Protein AF-A0AAV5CT15-F1 (afdb_monomer_lite)

Secondary structure (DSSP, 8-state):
-HHHHHHHHHHHHHSSS---TTTT-S-HHHHTS-GGGT---PPPHHHHHHHHHHTT-

Organism: NCBI:txid191504

Foldseek 3Di:
DVLVVLQVQCCVQPVDSDDDDPSNPDPVVQQCDDVVVPHVVDPDVVVVVVVVVVVVD

Radius of gyration: 12.85 Å; chains: 1; bounding box: 36×15×30 Å

Sequence (57 aa):
MRAIEKFRKAFIWTGTDAVSGGKYLVAWRKACRPSNIGGLEILDLNILGYALRLCWE

pLDDT: mean 75.45, std 8.27, range [53.81, 86.06]

Structure (mmCIF, N/CA/C/O backbone):
data_AF-A0AAV5CT15-F1
#
_entry.id   AF-A0AAV5CT15-F1
#
loop_
_atom_site.group_PDB
_atom_site.id
_atom_site.type_symbol
_atom_site.label_atom_id
_atom_site.label_alt_id
_atom_site.label_comp_id
_atom_site.label_asym_id
_atom_site.label_entity_id
_atom_site.label_seq_id
_atom_site.pdbx_PDB_ins_code
_atom_site.Cartn_x
_atom_site.Cartn_y
_atom_site.Cartn_z
_atom_site.occupancy
_atom_site.B_iso_or_equiv
_atom_site.auth_seq_id
_atom_site.auth_comp_id
_atom_site.auth_asym_id
_atom_site.auth_atom_id
_atom_site.pdbx_PDB_model_num
ATOM 1 N N . MET A 1 1 ? 8.003 -3.434 5.869 1.00 66.19 1 MET A N 1
ATOM 2 C CA . MET A 1 1 ? 7.001 -2.944 4.887 1.00 66.19 1 MET A CA 1
ATOM 3 C C . MET A 1 1 ? 5.566 -3.363 5.204 1.00 66.19 1 MET A C 1
ATOM 5 O O . MET A 1 1 ? 4.713 -2.488 5.214 1.00 66.19 1 MET A O 1
ATOM 9 N N . ARG A 1 2 ? 5.278 -4.636 5.536 1.00 71.88 2 ARG A N 1
ATOM 10 C CA . ARG A 1 2 ? 3.892 -5.112 5.772 1.00 71.88 2 ARG A CA 1
ATOM 11 C C . ARG A 1 2 ? 3.111 -4.354 6.861 1.00 71.88 2 ARG A C 1
ATOM 13 O O . ARG A 1 2 ? 1.923 -4.113 6.685 1.00 71.88 2 ARG A O 1
ATOM 20 N N . ALA A 1 3 ? 3.763 -3.946 7.953 1.00 78.94 3 ALA A N 1
ATOM 21 C CA . ALA A 1 3 ? 3.121 -3.156 9.012 1.00 78.94 3 ALA A CA 1
ATOM 22 C C . ALA A 1 3 ? 2.687 -1.759 8.524 1.00 78.94 3 ALA A C 1
ATOM 24 O O . ALA A 1 3 ? 1.559 -1.348 8.766 1.00 78.94 3 ALA A O 1
ATOM 25 N N . ILE A 1 4 ? 3.546 -1.073 7.762 1.00 79.31 4 ILE A N 1
ATOM 26 C CA . ILE A 1 4 ? 3.260 0.254 7.187 1.00 79.31 4 ILE A CA 1
ATOM 27 C C . ILE A 1 4 ? 2.115 0.170 6.175 1.00 79.31 4 ILE A C 1
ATOM 29 O O . ILE A 1 4 ? 1.224 1.014 6.180 1.00 79.31 4 ILE A O 1
ATOM 33 N N . GLU A 1 5 ? 2.093 -0.870 5.338 1.00 78.19 5 GLU A N 1
ATOM 34 C CA . GLU A 1 5 ? 0.962 -1.110 4.439 1.00 78.19 5 GLU A CA 1
ATOM 35 C C . GLU A 1 5 ? -0.343 -1.343 5.202 1.00 78.19 5 GLU A C 1
ATOM 37 O O . GLU A 1 5 ? -1.383 -0.840 4.787 1.00 78.19 5 GLU A O 1
ATOM 42 N N . LYS A 1 6 ? -0.303 -2.068 6.325 1.00 77.62 6 LYS A N 1
ATOM 43 C CA . LYS A 1 6 ? -1.482 -2.288 7.169 1.00 77.62 6 LYS A CA 1
ATOM 44 C C . LYS A 1 6 ? -2.011 -0.972 7.748 1.00 77.62 6 LYS A C 1
ATOM 46 O O . LYS A 1 6 ? -3.207 -0.726 7.636 1.00 77.62 6 LYS A O 1
ATOM 51 N N . PHE A 1 7 ? -1.136 -0.119 8.283 1.00 78.50 7 PHE A N 1
ATOM 52 C CA . PHE A 1 7 ? -1.519 1.205 8.787 1.00 78.50 7 PHE A CA 1
ATOM 53 C C . PHE A 1 7 ? -2.064 2.115 7.686 1.00 78.50 7 PHE A C 1
ATOM 55 O O . PHE A 1 7 ? -3.113 2.720 7.862 1.00 78.50 7 PHE A O 1
ATOM 62 N N . ARG A 1 8 ? -1.415 2.170 6.516 1.00 78.75 8 ARG A N 1
ATOM 63 C CA . ARG A 1 8 ? -1.913 2.952 5.371 1.00 78.75 8 ARG A CA 1
ATOM 64 C C . ARG A 1 8 ? -3.292 2.492 4.915 1.00 78.75 8 ARG A C 1
ATOM 66 O O . ARG A 1 8 ? -4.167 3.319 4.689 1.00 78.75 8 ARG A O 1
ATOM 73 N N . LYS A 1 9 ? -3.491 1.178 4.793 1.00 78.69 9 LYS A N 1
ATOM 74 C CA . LYS A 1 9 ? -4.789 0.588 4.439 1.00 78.69 9 LYS A CA 1
ATOM 75 C C . LYS A 1 9 ? -5.852 0.941 5.477 1.00 78.69 9 LYS A C 1
ATOM 77 O O . LYS A 1 9 ? -6.953 1.320 5.099 1.00 78.69 9 LYS A O 1
ATOM 82 N N . ALA A 1 10 ? -5.515 0.849 6.763 1.00 79.81 10 ALA A N 1
ATOM 83 C CA . ALA A 1 10 ? -6.410 1.216 7.855 1.00 79.81 10 ALA A CA 1
ATOM 84 C C . ALA A 1 10 ? -6.801 2.700 7.809 1.00 79.81 10 ALA A C 1
ATOM 86 O O . ALA A 1 10 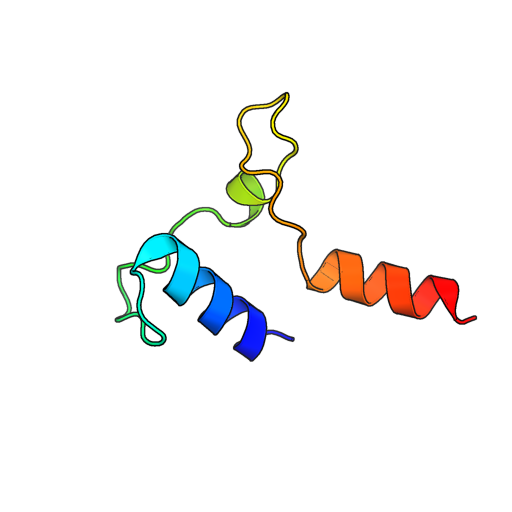? -7.989 3.021 7.828 1.00 79.81 10 ALA A O 1
ATOM 87 N N . PHE A 1 11 ? -5.814 3.575 7.627 1.00 81.12 11 PHE A N 1
ATOM 88 C CA . PHE A 1 11 ? -6.007 5.016 7.552 1.00 81.12 11 PHE A CA 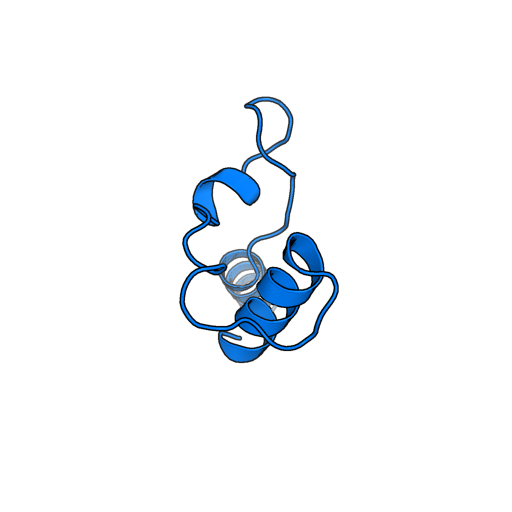1
ATOM 89 C C . PHE A 1 11 ? -6.894 5.421 6.370 1.00 81.12 11 PHE A C 1
ATOM 91 O O . PHE A 1 11 ? -7.873 6.133 6.560 1.00 81.12 11 PHE A O 1
ATOM 98 N N . ILE A 1 12 ? -6.607 4.917 5.165 1.00 77.69 12 ILE A N 1
ATOM 99 C CA . ILE A 1 12 ? -7.359 5.272 3.949 1.00 77.69 12 ILE A CA 1
ATOM 100 C C . ILE A 1 12 ? -8.825 4.834 4.036 1.00 77.69 12 ILE A C 1
ATOM 102 O O . ILE A 1 12 ? -9.703 5.551 3.569 1.00 77.69 12 ILE A O 1
ATOM 106 N N . TRP A 1 13 ? -9.102 3.666 4.622 1.00 75.62 13 TRP A N 1
ATOM 107 C CA . TRP A 1 13 ? -10.443 3.073 4.575 1.00 75.62 13 TRP A CA 1
ATOM 108 C C . TRP A 1 13 ? -11.286 3.281 5.829 1.00 75.62 13 TRP A C 1
ATOM 110 O O . TRP A 1 13 ? -12.508 3.226 5.752 1.00 75.62 13 TRP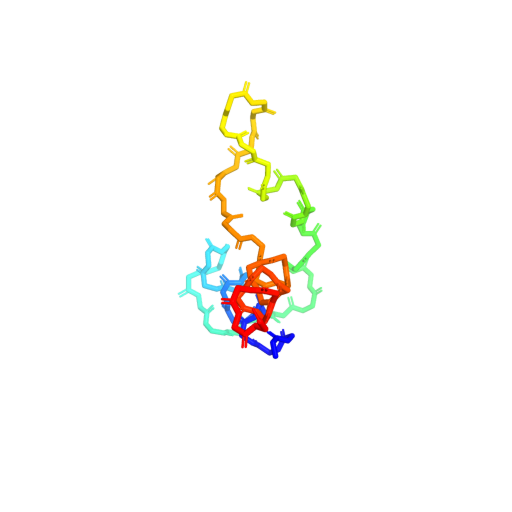 A O 1
ATOM 120 N N . THR A 1 14 ? -10.664 3.469 6.991 1.00 76.50 14 THR A N 1
ATOM 121 C CA . THR A 1 14 ? -11.382 3.607 8.270 1.00 76.50 14 THR A CA 1
ATOM 122 C C . THR A 1 14 ? -11.104 4.953 8.942 1.00 76.50 14 THR A C 1
ATOM 124 O O . THR A 1 14 ? -11.788 5.294 9.901 1.00 76.50 14 THR A O 1
ATOM 127 N N . GLY A 1 15 ? -10.131 5.736 8.454 1.00 74.00 15 GLY A N 1
ATOM 128 C CA . GLY A 1 15 ? -9.691 6.973 9.109 1.00 74.00 15 GLY A CA 1
ATOM 129 C C . GLY A 1 15 ? -8.972 6.733 10.440 1.00 74.00 15 GLY A C 1
ATOM 130 O O . GLY A 1 15 ? -8.688 7.680 11.165 1.00 74.00 15 GLY A O 1
ATOM 131 N N . THR A 1 16 ? -8.683 5.472 10.771 1.00 73.25 16 THR A N 1
ATOM 132 C CA . THR A 1 16 ? -8.079 5.039 12.034 1.00 73.25 16 THR A CA 1
ATOM 133 C C . THR A 1 16 ? -6.835 4.200 11.773 1.00 73.25 16 THR A C 1
ATOM 135 O O . THR A 1 16 ? -6.657 3.612 10.708 1.00 73.25 16 THR A O 1
ATOM 138 N N . ASP A 1 17 ? -5.959 4.128 12.764 1.00 68.31 17 ASP A N 1
ATOM 139 C CA . ASP A 1 17 ? -4.731 3.334 12.752 1.00 68.31 17 ASP A CA 1
ATOM 140 C C . ASP A 1 17 ? -4.992 1.828 12.952 1.00 68.31 17 ASP A C 1
ATOM 142 O O . ASP A 1 17 ? -4.194 0.986 12.532 1.00 68.31 17 ASP A O 1
ATOM 146 N N . ALA A 1 18 ? -6.145 1.476 13.526 1.00 63.56 18 ALA A N 1
ATOM 147 C CA . ALA A 1 18 ? -6.574 0.103 13.756 1.00 63.56 18 ALA A CA 1
ATOM 148 C C . ALA A 1 18 ? -7.747 -0.313 12.852 1.00 63.56 18 ALA A C 1
ATOM 150 O O . ALA A 1 18 ? -8.737 0.403 12.702 1.00 63.56 18 ALA A O 1
ATOM 151 N N . VAL A 1 19 ? -7.658 -1.528 12.301 1.00 61.22 19 VAL A N 1
ATOM 152 C CA . VAL A 1 19 ? -8.745 -2.209 11.582 1.00 61.22 19 VAL A CA 1
ATOM 153 C C . VAL A 1 19 ? -9.037 -3.543 12.264 1.00 61.22 19 VAL A C 1
ATOM 155 O O . VAL A 1 19 ? -8.158 -4.402 12.359 1.00 61.22 19 VAL A O 1
ATOM 158 N N . SER A 1 20 ? -10.281 -3.724 12.716 1.00 59.34 20 SER A N 1
ATOM 159 C CA . SER A 1 20 ? -10.821 -5.012 13.158 1.00 59.34 20 SER A CA 1
ATOM 160 C C . SER A 1 20 ? -11.158 -5.891 11.944 1.00 59.34 20 SER A C 1
ATOM 162 O O . SER A 1 20 ? -11.536 -5.391 10.883 1.00 59.34 20 SER A O 1
ATOM 164 N N . GLY A 1 21 ? -10.971 -7.207 12.088 1.00 54.34 21 GLY A N 1
ATOM 165 C CA . GLY A 1 21 ? -10.685 -8.190 11.025 1.00 54.34 21 GLY A CA 1
ATOM 166 C C . GLY A 1 21 ? -11.562 -8.231 9.761 1.00 54.34 21 GLY A C 1
ATOM 167 O O . GLY A 1 21 ? -11.140 -8.835 8.781 1.00 54.34 21 GLY A O 1
ATOM 168 N N . GLY A 1 22 ? -12.730 -7.583 9.733 1.00 60.66 22 GLY A N 1
ATOM 169 C CA . GLY A 1 22 ? -13.624 -7.549 8.569 1.00 60.66 22 GLY A CA 1
ATOM 170 C C . GLY A 1 22 ? -13.369 -6.415 7.565 1.00 60.66 22 GLY A C 1
ATOM 171 O O . GLY A 1 22 ? -13.631 -6.590 6.379 1.00 60.66 22 GLY A O 1
ATOM 172 N N . LYS A 1 23 ? -12.822 -5.262 7.983 1.00 56.81 23 LYS A N 1
ATOM 173 C CA . LYS A 1 23 ? -12.718 -4.070 7.104 1.00 56.81 23 LYS A CA 1
ATOM 174 C C . LYS A 1 23 ? -11.506 -4.083 6.152 1.00 56.81 23 LYS A C 1
ATOM 176 O O . LYS A 1 23 ? -11.361 -3.193 5.324 1.00 56.81 23 LYS A O 1
ATOM 181 N N . TYR A 1 24 ? -10.631 -5.089 6.256 1.00 62.72 24 TYR A N 1
ATOM 182 C CA . TYR A 1 24 ? -9.374 -5.195 5.493 1.00 62.72 24 TYR A CA 1
ATOM 183 C C . TYR A 1 24 ? -9.504 -5.949 4.153 1.00 62.72 24 TYR A C 1
ATOM 185 O O . TYR A 1 24 ? -8.557 -5.984 3.371 1.00 62.72 24 TYR A O 1
ATOM 193 N N . LEU A 1 25 ? -10.661 -6.540 3.841 1.00 61.62 25 LEU A N 1
ATOM 194 C CA . LEU A 1 25 ? -10.855 -7.363 2.635 1.00 61.62 25 LEU A CA 1
ATOM 195 C C . LEU A 1 25 ? -11.081 -6.547 1.348 1.00 61.62 25 LEU A C 1
ATOM 197 O O . LEU A 1 25 ? -11.654 -7.042 0.379 1.00 61.62 25 LEU A O 1
ATOM 201 N N . VAL A 1 26 ? -10.625 -5.296 1.306 1.00 65.00 26 VAL A N 1
ATOM 202 C CA . VAL A 1 26 ? -10.653 -4.512 0.071 1.00 65.00 26 VAL A CA 1
ATOM 203 C C . VAL A 1 26 ? -9.512 -4.982 -0.826 1.00 65.00 26 VAL A C 1
ATOM 205 O O . VAL A 1 26 ? -8.372 -5.141 -0.383 1.00 65.00 26 VAL A O 1
ATOM 208 N N . ALA A 1 27 ? -9.810 -5.210 -2.106 1.00 73.38 27 ALA A N 1
ATOM 209 C CA . ALA A 1 27 ? -8.838 -5.657 -3.096 1.00 73.38 27 ALA A CA 1
ATOM 210 C C . ALA A 1 27 ? -7.763 -4.580 -3.341 1.00 73.38 27 ALA A C 1
ATOM 212 O O . ALA A 1 27 ? -7.840 -3.816 -4.299 1.00 73.38 27 ALA A O 1
ATOM 213 N N . TRP A 1 28 ? -6.734 -4.539 -2.490 1.00 76.12 28 TRP A N 1
ATOM 214 C CA . TRP A 1 28 ? -5.655 -3.543 -2.527 1.00 76.12 28 TRP A CA 1
ATOM 215 C C . TRP A 1 28 ? -4.971 -3.453 -3.892 1.00 76.12 28 TRP A C 1
ATOM 217 O O . TRP A 1 28 ? -4.714 -2.368 -4.396 1.00 76.12 28 TRP A O 1
ATOM 227 N N . ARG A 1 29 ? -4.802 -4.599 -4.562 1.00 75.19 29 ARG A N 1
ATOM 228 C CA . ARG A 1 29 ? -4.279 -4.663 -5.933 1.00 75.19 29 ARG A CA 1
ATOM 229 C C . ARG A 1 29 ? -5.113 -3.888 -6.957 1.00 75.19 29 ARG A C 1
ATOM 231 O O . ARG A 1 29 ? -4.562 -3.468 -7.965 1.00 75.19 29 ARG A O 1
ATOM 238 N N . LYS A 1 30 ? -6.424 -3.731 -6.746 1.00 75.69 30 LYS A N 1
ATOM 239 C CA . LYS A 1 30 ? -7.274 -2.889 -7.603 1.00 75.69 30 LYS A CA 1
ATOM 240 C C . LYS A 1 30 ? -7.114 -1.409 -7.252 1.00 75.69 30 LYS A C 1
ATOM 242 O O . LYS A 1 30 ? -7.078 -0.592 -8.158 1.00 75.69 30 LYS A O 1
ATOM 247 N N . ALA A 1 31 ? -6.954 -1.080 -5.969 1.00 75.56 31 ALA A N 1
ATOM 248 C CA . ALA A 1 31 ? -6.732 0.294 -5.520 1.00 75.56 31 ALA A CA 1
ATOM 249 C C . ALA A 1 31 ? -5.385 0.863 -6.005 1.00 75.56 31 ALA A C 1
ATOM 251 O O . ALA A 1 31 ? -5.309 2.036 -6.349 1.00 75.56 31 ALA A O 1
ATOM 252 N N . CYS A 1 32 ? -4.349 0.027 -6.113 1.00 80.44 32 CYS A N 1
ATOM 253 C CA . CYS A 1 32 ? -3.041 0.433 -6.637 1.00 80.44 32 CYS A CA 1
ATOM 254 C C . CYS A 1 32 ? -2.972 0.571 -8.166 1.00 80.44 32 CYS A C 1
ATOM 256 O O . CYS A 1 32 ? -1.908 0.863 -8.707 1.00 80.44 32 CYS A O 1
ATOM 258 N N . ARG A 1 33 ? -4.068 0.320 -8.892 1.00 81.56 33 ARG A N 1
ATOM 259 C CA . ARG A 1 33 ? -4.085 0.516 -10.344 1.00 81.56 33 ARG A CA 1
ATOM 260 C C . ARG A 1 33 ? -4.077 2.011 -10.696 1.00 81.56 33 ARG A C 1
ATOM 262 O O . ARG A 1 33 ? -4.581 2.816 -9.908 1.00 81.56 33 ARG A O 1
ATOM 269 N N . PRO A 1 34 ? -3.552 2.374 -11.877 1.00 76.12 34 PRO A N 1
ATOM 270 C CA . PRO A 1 34 ? -3.680 3.725 -12.404 1.00 76.12 34 PRO A CA 1
ATOM 271 C C . PRO A 1 34 ? -5.151 4.143 -12.542 1.00 76.12 34 PRO A C 1
ATOM 273 O O . PRO A 1 34 ? -6.041 3.311 -12.756 1.00 76.12 34 PRO A O 1
ATOM 276 N N . SER A 1 35 ? -5.405 5.442 -12.404 1.00 78.00 35 SER A N 1
ATOM 277 C CA . SER A 1 35 ? -6.751 6.023 -12.364 1.00 78.00 35 SER A CA 1
ATOM 278 C C . SER A 1 35 ? -7.464 5.872 -13.707 1.00 78.00 35 SER A C 1
ATOM 280 O O . SER A 1 35 ? -8.683 5.710 -13.742 1.00 78.00 35 SER A O 1
ATOM 282 N N . ASN A 1 36 ? -6.702 5.769 -14.804 1.00 78.38 36 ASN A N 1
ATOM 283 C CA . ASN A 1 36 ? -7.229 5.538 -16.152 1.00 78.38 36 ASN A CA 1
ATOM 284 C C . ASN A 1 36 ? -8.000 4.210 -16.324 1.00 78.38 36 ASN A C 1
ATOM 286 O O . ASN A 1 36 ? -8.769 4.081 -17.270 1.00 78.38 36 ASN A O 1
ATOM 290 N N . ILE A 1 37 ? -7.817 3.238 -15.423 1.00 81.12 37 ILE A N 1
ATOM 291 C CA . ILE A 1 37 ? -8.516 1.942 -15.423 1.00 81.12 37 ILE A CA 1
ATOM 292 C C . ILE A 1 37 ? -9.369 1.744 -14.160 1.00 81.12 37 ILE A C 1
ATOM 294 O O . ILE A 1 37 ? -9.662 0.609 -13.774 1.00 81.12 37 ILE A O 1
ATOM 298 N N . GLY A 1 38 ? -9.762 2.838 -13.498 1.00 76.12 38 GLY A N 1
ATOM 299 C CA . GLY A 1 38 ? -10.629 2.806 -12.316 1.00 76.12 38 GLY A CA 1
ATOM 300 C C . GLY A 1 38 ? -9.920 2.396 -11.022 1.00 76.12 38 GLY A C 1
ATOM 301 O O . GLY A 1 38 ? -10.560 1.876 -10.107 1.00 76.12 38 GLY A O 1
ATOM 302 N N . GLY A 1 39 ? -8.597 2.572 -10.955 1.00 80.31 39 GLY A N 1
ATOM 303 C CA . GLY A 1 39 ? -7.833 2.467 -9.713 1.00 80.31 39 GLY A CA 1
ATOM 304 C C . GLY A 1 39 ? -7.744 3.795 -8.955 1.00 80.31 39 GLY A C 1
ATOM 305 O O . GLY A 1 39 ? -8.246 4.819 -9.408 1.00 80.31 39 GLY A O 1
ATOM 306 N N . LEU A 1 40 ? -7.104 3.769 -7.785 1.00 78.50 40 LEU A N 1
ATOM 307 C CA . LEU A 1 40 ? -6.956 4.927 -6.897 1.00 78.50 40 LEU A CA 1
ATOM 308 C C . LEU A 1 40 ? -5.561 5.578 -6.988 1.00 78.50 40 LEU A C 1
ATOM 310 O O . LEU A 1 40 ? -5.249 6.442 -6.176 1.00 78.50 40 LEU A O 1
ATOM 314 N N . GLU A 1 41 ? -4.699 5.114 -7.904 1.00 80.88 41 GLU A N 1
ATOM 315 C CA . GLU A 1 41 ? -3.292 5.543 -8.038 1.00 80.88 41 GLU A CA 1
ATOM 316 C C . GLU A 1 41 ? -2.459 5.441 -6.755 1.00 80.88 41 GLU A C 1
ATOM 318 O O . GLU A 1 41 ? -1.410 6.069 -6.608 1.00 80.88 41 GLU A O 1
ATOM 323 N N . ILE A 1 42 ? -2.875 4.592 -5.814 1.00 81.56 42 ILE A N 1
ATOM 324 C CA . ILE A 1 42 ? -2.095 4.361 -4.603 1.00 81.56 42 ILE A CA 1
ATOM 325 C C . ILE A 1 42 ? -0.838 3.567 -4.968 1.00 81.56 42 ILE A C 1
ATOM 327 O O . ILE A 1 42 ? -0.914 2.414 -5.385 1.00 81.56 42 ILE A O 1
AT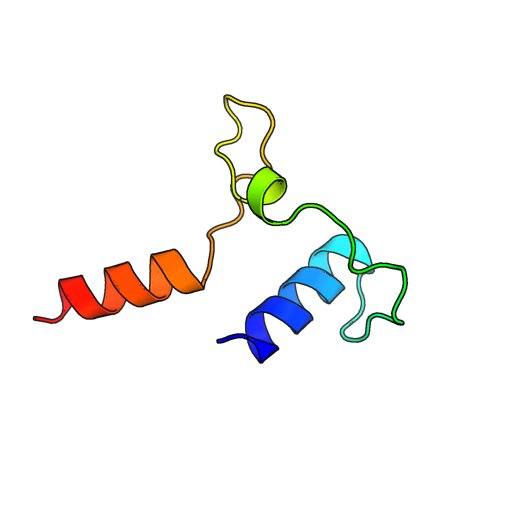OM 331 N N . LEU A 1 43 ? 0.334 4.154 -4.735 1.00 79.44 43 LEU A N 1
ATOM 332 C CA . LEU A 1 43 ? 1.619 3.473 -4.902 1.00 79.44 43 LEU A CA 1
ATOM 333 C C . LEU A 1 43 ? 1.720 2.226 -4.007 1.00 79.44 43 LEU A C 1
ATOM 335 O O . LEU A 1 43 ? 1.634 2.320 -2.776 1.00 79.44 43 LEU A O 1
ATOM 339 N N . ASP A 1 44 ? 1.960 1.067 -4.627 1.00 80.31 44 ASP A N 1
ATOM 340 C CA . ASP A 1 44 ? 2.255 -0.176 -3.912 1.00 80.31 44 ASP A CA 1
ATOM 341 C C . ASP A 1 44 ? 3.650 -0.088 -3.280 1.00 80.31 44 ASP A C 1
ATOM 343 O O . ASP A 1 44 ? 4.665 0.087 -3.960 1.00 80.31 44 ASP A O 1
ATOM 347 N N . LEU A 1 45 ? 3.699 -0.195 -1.951 1.00 79.62 45 LEU A N 1
ATOM 348 C CA . LEU A 1 45 ? 4.928 0.017 -1.189 1.00 79.62 45 LEU A CA 1
ATOM 349 C C . LEU A 1 45 ? 5.971 -1.083 -1.429 1.00 79.62 45 LEU A C 1
ATOM 351 O O . LEU A 1 45 ? 7.159 -0.834 -1.234 1.00 79.62 45 LEU A O 1
ATOM 355 N N . ASN A 1 46 ? 5.550 -2.291 -1.827 1.00 81.00 46 ASN A N 1
ATOM 356 C CA . ASN A 1 46 ? 6.487 -3.354 -2.182 1.00 81.00 46 ASN A CA 1
ATOM 357 C C . ASN A 1 46 ? 7.136 -3.026 -3.521 1.00 81.00 46 ASN A C 1
ATOM 359 O O . ASN A 1 46 ? 8.357 -3.060 -3.606 1.00 81.00 46 ASN A O 1
ATOM 363 N N . ILE A 1 47 ? 6.344 -2.650 -4.531 1.00 80.12 47 ILE A N 1
ATOM 364 C CA . ILE A 1 47 ? 6.862 -2.276 -5.859 1.00 80.12 47 ILE A CA 1
ATOM 365 C C . ILE A 1 47 ? 7.798 -1.072 -5.748 1.00 80.12 47 ILE A C 1
ATOM 367 O O . ILE A 1 47 ? 8.912 -1.114 -6.264 1.00 80.12 47 ILE A O 1
ATOM 371 N N . LEU A 1 48 ? 7.393 -0.039 -5.005 1.00 83.06 48 LEU A N 1
ATOM 372 C CA . LEU A 1 48 ? 8.242 1.118 -4.727 1.00 83.06 48 LEU A CA 1
ATOM 373 C C . LEU A 1 48 ? 9.522 0.711 -3.983 1.00 83.06 48 LEU A C 1
ATOM 375 O O . LEU A 1 48 ? 10.607 1.173 -4.316 1.00 83.06 48 LEU A O 1
ATOM 379 N N . GLY A 1 49 ? 9.408 -0.182 -2.999 1.00 85.44 49 GLY A N 1
ATOM 380 C CA . GLY A 1 49 ? 10.543 -0.721 -2.256 1.00 85.44 49 GLY A CA 1
ATOM 381 C C . GLY A 1 49 ? 11.537 -1.497 -3.119 1.00 85.44 49 GLY A C 1
ATOM 382 O O . GLY A 1 49 ? 12.739 -1.389 -2.896 1.00 85.44 49 GLY A O 1
ATOM 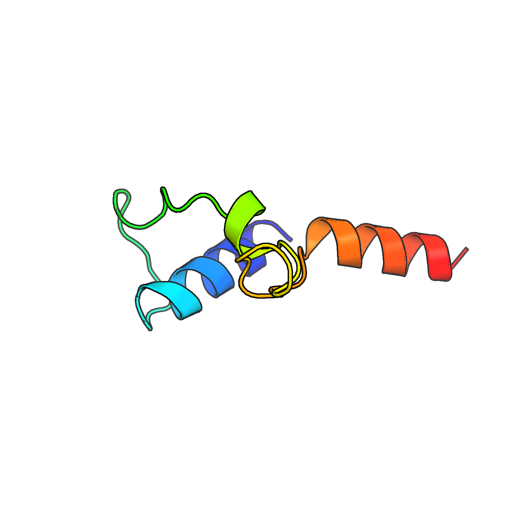383 N N . TYR A 1 50 ? 11.048 -2.259 -4.100 1.00 84.75 50 TYR A N 1
ATOM 384 C CA . TYR A 1 50 ? 11.886 -2.927 -5.093 1.00 84.75 50 TYR A CA 1
ATOM 385 C C . TYR A 1 50 ? 12.552 -1.915 -6.026 1.00 84.75 50 TYR A C 1
ATOM 387 O O . TYR A 1 50 ? 13.764 -1.973 -6.194 1.00 84.75 50 TYR A O 1
ATOM 395 N N . ALA A 1 51 ? 11.796 -0.957 -6.568 1.00 86.00 51 ALA A N 1
ATOM 396 C CA . ALA A 1 51 ? 12.326 0.076 -7.457 1.00 86.00 51 ALA A CA 1
ATOM 397 C C . ALA A 1 51 ? 13.426 0.914 -6.785 1.00 86.00 51 ALA A C 1
ATOM 399 O O . ALA A 1 51 ? 14.468 1.150 -7.384 1.00 86.00 51 ALA A O 1
ATOM 400 N N . LEU A 1 52 ? 13.231 1.304 -5.521 1.00 85.44 52 LEU A N 1
ATOM 401 C CA . LEU A 1 52 ? 14.231 2.030 -4.731 1.00 85.44 52 LEU A CA 1
ATOM 402 C C . LEU A 1 52 ? 15.521 1.228 -4.527 1.00 85.44 52 LEU A C 1
ATOM 404 O O . LEU A 1 52 ? 16.593 1.816 -4.567 1.00 85.44 52 LEU A O 1
ATOM 408 N N . ARG A 1 53 ? 15.434 -0.093 -4.312 1.00 85.62 53 ARG A N 1
ATOM 409 C CA . ARG A 1 53 ? 16.628 -0.945 -4.174 1.00 85.62 53 ARG A CA 1
ATOM 410 C C . ARG A 1 53 ? 17.367 -1.107 -5.493 1.00 85.62 53 ARG A C 1
ATOM 412 O O . ARG A 1 53 ? 18.578 -0.976 -5.505 1.00 85.62 53 ARG A O 1
ATOM 419 N N . LEU A 1 54 ? 16.633 -1.343 -6.578 1.00 86.06 54 LEU A N 1
ATOM 420 C CA . LEU A 1 54 ? 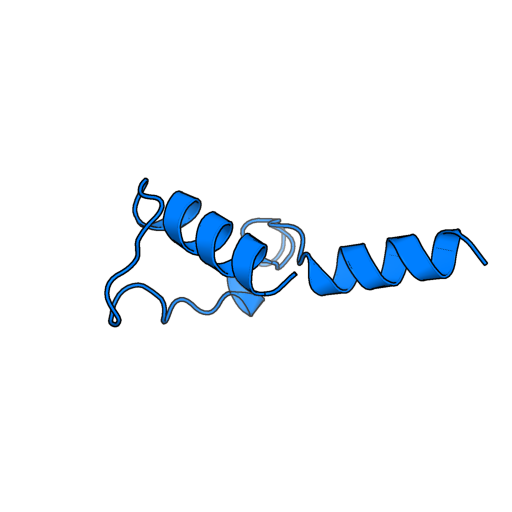17.200 -1.483 -7.922 1.00 86.06 54 LEU A CA 1
ATOM 421 C C . LEU A 1 54 ? 17.842 -0.185 -8.432 1.00 86.06 54 LEU A C 1
ATOM 423 O O . LEU A 1 54 ? 18.733 -0.233 -9.262 1.00 86.06 54 LEU A O 1
ATOM 427 N N . CYS A 1 55 ? 17.379 0.972 -7.955 1.00 83.75 55 CYS A N 1
ATOM 428 C CA . CYS A 1 55 ? 17.933 2.283 -8.305 1.00 83.75 55 CYS A CA 1
ATOM 429 C C . CYS A 1 55 ? 19.235 2.614 -7.549 1.00 83.75 55 CYS A C 1
ATOM 431 O O . CYS A 1 55 ? 19.885 3.609 -7.855 1.00 83.75 55 CYS A O 1
ATOM 433 N N . TRP A 1 56 ? 19.585 1.826 -6.530 1.00 77.69 56 TRP A N 1
ATOM 434 C CA . TRP A 1 56 ? 20.764 2.050 -5.689 1.00 77.69 56 TRP A CA 1
ATOM 435 C C . TRP A 1 56 ? 21.857 0.990 -5.876 1.00 77.69 56 TRP A C 1
ATOM 437 O O . TRP A 1 56 ? 22.789 0.931 -5.072 1.00 77.69 56 TRP A O 1
ATOM 447 N N . GLU A 1 57 ? 21.727 0.168 -6.918 1.00 53.81 57 GLU A N 1
ATOM 448 C CA . GLU A 1 57 ? 22.799 -0.675 -7.460 1.00 53.81 57 GLU A CA 1
ATOM 449 C C . GLU A 1 57 ? 23.482 -0.004 -8.657 1.00 53.81 57 GLU A C 1
ATOM 451 O O . GLU A 1 57 ? 22.799 0.746 -9.393 1.00 53.81 57 GLU A O 1
#